Protein AF-A0A9X5I3J1-F1 (afdb_monomer_lite)

Structure (mmCIF, N/CA/C/O backbone):
data_AF-A0A9X5I3J1-F1
#
_entry.id   AF-A0A9X5I3J1-F1
#
loop_
_atom_site.group_PDB
_atom_site.id
_atom_site.type_symbol
_atom_site.label_atom_id
_atom_site.label_alt_id
_atom_site.label_comp_id
_atom_site.label_asym_id
_atom_site.label_entity_id
_atom_site.label_seq_id
_atom_site.pdbx_PDB_ins_code
_atom_site.Cartn_x
_atom_site.Cartn_y
_atom_site.Cartn_z
_atom_site.occupancy
_atom_site.B_iso_or_equiv
_atom_site.auth_seq_id
_atom_site.auth_comp_id
_atom_site.auth_asym_id
_atom_site.auth_atom_id
_atom_site.pdbx_PDB_model_num
ATOM 1 N N . MET A 1 1 ? 51.961 -7.998 -51.393 1.00 59.09 1 MET A N 1
ATOM 2 C CA . MET A 1 1 ? 52.088 -7.252 -50.114 1.00 59.09 1 MET A CA 1
ATOM 3 C C . MET A 1 1 ? 50.888 -6.358 -49.774 1.00 59.09 1 MET A C 1
ATOM 5 O O . MET A 1 1 ? 50.455 -6.403 -48.631 1.00 59.09 1 MET A O 1
ATOM 9 N N . ARG A 1 2 ? 50.297 -5.597 -50.716 1.00 63.53 2 ARG A N 1
ATOM 10 C CA . ARG A 1 2 ? 49.137 -4.710 -50.437 1.00 63.53 2 ARG A CA 1
ATOM 11 C C . ARG A 1 2 ? 47.900 -5.413 -49.841 1.00 63.53 2 ARG A C 1
ATOM 13 O O . ARG A 1 2 ? 47.323 -4.889 -48.896 1.00 63.53 2 ARG A O 1
ATOM 20 N N . GLY A 1 3 ? 47.531 -6.602 -50.331 1.00 70.81 3 GLY A N 1
ATOM 21 C CA . GLY A 1 3 ? 46.364 -7.347 -49.822 1.00 70.81 3 GLY A CA 1
ATOM 22 C C . GLY A 1 3 ? 46.521 -7.856 -48.382 1.00 70.81 3 GLY A C 1
ATOM 23 O O . GLY A 1 3 ? 45.591 -7.769 -47.591 1.00 70.81 3 GLY A O 1
ATOM 24 N N . ILE A 1 4 ? 47.727 -8.294 -48.006 1.00 75.00 4 ILE A N 1
ATOM 25 C CA . ILE A 1 4 ? 48.030 -8.787 -46.650 1.00 75.00 4 ILE A CA 1
ATOM 26 C C . ILE A 1 4 ? 47.934 -7.639 -45.635 1.00 75.00 4 ILE A C 1
ATOM 28 O O . ILE A 1 4 ? 47.336 -7.793 -44.574 1.00 75.00 4 ILE A O 1
ATOM 32 N N . LEU A 1 5 ? 48.452 -6.459 -45.996 1.00 76.19 5 LEU A N 1
ATOM 33 C CA . LEU A 1 5 ? 48.364 -5.254 -45.167 1.00 76.19 5 LEU A CA 1
ATOM 34 C C . LEU A 1 5 ? 46.916 -4.763 -44.993 1.00 76.19 5 LEU A C 1
ATOM 36 O O . LEU A 1 5 ? 46.550 -4.310 -43.913 1.00 76.19 5 LEU A O 1
ATOM 40 N N . SER A 1 6 ? 46.096 -4.855 -46.045 1.00 78.62 6 SER A N 1
ATOM 41 C CA . SER A 1 6 ? 44.674 -4.490 -45.999 1.00 78.62 6 SER A CA 1
ATOM 42 C C . SER A 1 6 ? 43.879 -5.426 -45.089 1.00 78.62 6 SER A C 1
ATOM 44 O O . SER A 1 6 ? 43.145 -4.964 -44.219 1.00 78.62 6 SER A O 1
ATOM 46 N N . ASN A 1 7 ? 44.093 -6.736 -45.223 1.00 82.19 7 ASN A N 1
ATOM 47 C CA . ASN A 1 7 ? 43.418 -7.741 -44.403 1.00 82.19 7 ASN A CA 1
ATOM 48 C C . ASN A 1 7 ? 43.819 -7.632 -42.927 1.00 82.19 7 ASN A C 1
ATOM 50 O O . ASN A 1 7 ? 42.972 -7.766 -42.047 1.00 82.19 7 ASN A O 1
ATOM 54 N N . LEU A 1 8 ? 45.091 -7.323 -42.646 1.00 83.00 8 LEU A N 1
ATOM 55 C CA . LEU A 1 8 ? 45.559 -7.091 -41.282 1.00 83.00 8 LEU A CA 1
ATOM 56 C C . LEU A 1 8 ? 44.902 -5.850 -40.664 1.00 83.00 8 LEU A C 1
ATOM 58 O O . LEU A 1 8 ? 44.426 -5.917 -39.535 1.00 83.00 8 LEU A O 1
ATOM 62 N N . LYS A 1 9 ? 44.815 -4.741 -41.412 1.00 87.88 9 LYS A N 1
ATOM 63 C CA . LYS A 1 9 ? 44.113 -3.526 -40.968 1.00 87.88 9 LYS A CA 1
ATOM 64 C C . LYS A 1 9 ? 42.640 -3.798 -40.686 1.00 87.88 9 LYS A C 1
ATOM 66 O O . LYS A 1 9 ? 42.146 -3.375 -39.649 1.00 87.88 9 LYS A O 1
ATOM 71 N N . GLN A 1 10 ? 41.962 -4.530 -41.567 1.00 88.38 10 GLN A N 1
ATOM 72 C CA . GLN A 1 10 ? 40.548 -4.866 -41.416 1.00 88.38 10 GLN A CA 1
ATOM 73 C C . GLN A 1 10 ? 40.297 -5.768 -40.202 1.00 88.38 10 GLN A C 1
ATOM 75 O O . GLN A 1 10 ? 39.404 -5.485 -39.408 1.00 88.38 10 GLN A O 1
ATOM 80 N N . ALA A 1 11 ? 41.128 -6.793 -39.999 1.00 88.06 11 ALA A N 1
ATOM 81 C CA . ALA A 1 11 ? 41.040 -7.664 -38.830 1.00 88.06 11 ALA A CA 1
ATOM 82 C C . ALA A 1 11 ? 41.292 -6.900 -37.519 1.00 88.06 11 ALA A C 1
ATOM 84 O O . ALA A 1 11 ? 40.632 -7.151 -36.511 1.00 88.06 11 ALA A O 1
ATOM 85 N N . LEU A 1 12 ? 42.228 -5.948 -37.527 1.00 91.25 12 LEU A N 1
ATOM 86 C CA . LEU A 1 12 ? 42.540 -5.119 -36.364 1.00 91.25 12 LEU A CA 1
ATOM 87 C C . LEU A 1 12 ? 41.392 -4.145 -36.060 1.00 91.25 12 LEU A C 1
ATOM 89 O O . LEU A 1 12 ? 40.966 -4.052 -34.912 1.00 91.25 12 LEU A O 1
ATOM 93 N N . LEU A 1 13 ? 40.822 -3.508 -37.088 1.00 91.94 13 LEU A N 1
ATOM 94 C CA . LEU A 1 13 ? 39.660 -2.625 -36.953 1.00 91.94 13 LEU A CA 1
ATOM 95 C C . LEU A 1 13 ? 38.433 -3.378 -36.429 1.00 91.94 13 LEU A C 1
ATOM 97 O O . LEU A 1 13 ? 37.731 -2.878 -35.558 1.00 91.94 13 LEU A O 1
ATOM 101 N N . GLN A 1 14 ? 38.205 -4.601 -36.913 1.00 91.00 14 GLN A N 1
ATOM 102 C CA . GLN A 1 14 ? 37.094 -5.444 -36.477 1.00 91.00 14 GLN A CA 1
ATOM 103 C C . GLN A 1 14 ? 37.232 -5.853 -35.006 1.00 91.00 14 GLN A C 1
ATOM 105 O O . GLN A 1 14 ? 36.255 -5.811 -34.262 1.00 91.00 14 GLN A O 1
ATOM 110 N N . LYS A 1 15 ? 38.446 -6.199 -34.558 1.00 93.25 15 LYS A N 1
ATOM 111 C CA . LYS A 1 15 ? 38.712 -6.489 -33.141 1.00 93.25 15 LYS A CA 1
ATOM 112 C C . LYS A 1 15 ? 38.526 -5.255 -32.259 1.00 93.25 15 LYS A C 1
ATOM 114 O O . LYS A 1 15 ? 37.975 -5.372 -31.170 1.00 93.25 15 LYS A O 1
ATOM 119 N N . LEU A 1 16 ? 38.945 -4.086 -32.739 1.00 94.75 16 LEU A N 1
ATOM 120 C CA . LEU A 1 16 ? 38.813 -2.820 -32.017 1.00 94.75 16 LEU A CA 1
ATOM 121 C C . LEU A 1 16 ? 37.341 -2.393 -31.906 1.00 94.75 16 LEU A C 1
ATOM 123 O O . LEU A 1 16 ? 36.897 -2.005 -30.829 1.00 94.75 16 LEU A O 1
ATOM 127 N N . LEU A 1 17 ? 36.564 -2.569 -32.979 1.00 95.06 17 LEU A N 1
ATOM 128 C CA . LEU A 1 17 ? 35.115 -2.363 -32.989 1.00 95.06 17 LEU A CA 1
ATOM 129 C C . LEU A 1 17 ? 34.403 -3.297 -32.001 1.00 95.06 17 LEU A C 1
ATOM 131 O O . LEU A 1 17 ? 33.535 -2.857 -31.254 1.00 95.06 17 LEU A O 1
ATOM 135 N N . LEU A 1 18 ? 34.778 -4.578 -31.975 1.00 95.25 18 LEU A N 1
ATOM 136 C CA . LEU A 1 18 ? 34.178 -5.560 -31.072 1.00 95.25 18 LEU A CA 1
ATOM 137 C C . LEU A 1 18 ? 34.481 -5.220 -29.608 1.00 95.25 18 LEU A C 1
ATOM 139 O O . LEU A 1 18 ? 33.580 -5.245 -28.774 1.00 95.25 18 LEU A O 1
ATOM 143 N N . LEU A 1 19 ? 35.722 -4.835 -29.305 1.00 95.19 19 LEU A N 1
ATOM 144 C CA . LEU A 1 19 ? 36.125 -4.422 -27.961 1.00 95.19 19 LEU A CA 1
ATOM 145 C C . LEU A 1 19 ? 35.384 -3.151 -27.517 1.00 95.19 19 LEU A C 1
ATOM 147 O O . LEU A 1 19 ? 34.909 -3.084 -26.384 1.00 95.19 19 LEU A O 1
ATOM 151 N N . PHE A 1 20 ? 35.209 -2.188 -28.426 1.00 95.38 20 PHE A N 1
ATOM 152 C CA . PHE A 1 20 ? 34.398 -0.997 -28.180 1.00 95.38 20 PHE A CA 1
ATOM 153 C C . PHE A 1 20 ? 32.934 -1.350 -27.891 1.00 95.38 20 PHE A C 1
ATOM 155 O O . PHE A 1 20 ? 32.372 -0.864 -26.914 1.00 95.38 20 PHE A O 1
ATOM 162 N N . LEU A 1 21 ? 32.327 -2.237 -28.683 1.00 95.44 21 LEU A N 1
ATOM 163 C CA . LEU A 1 21 ? 30.929 -2.631 -28.508 1.00 95.44 21 LEU A CA 1
ATOM 164 C C . LEU A 1 21 ? 30.697 -3.357 -27.174 1.00 95.44 21 LEU A C 1
ATOM 166 O O . LEU A 1 21 ? 29.725 -3.074 -26.478 1.00 95.44 21 LEU A O 1
ATOM 170 N N . VAL A 1 22 ? 31.612 -4.252 -26.789 1.00 95.38 22 VAL A N 1
ATOM 171 C CA . VAL A 1 22 ? 31.560 -4.955 -25.497 1.00 95.38 22 VAL A CA 1
ATOM 172 C C . VAL A 1 22 ? 31.735 -3.976 -24.335 1.00 95.38 22 VAL A C 1
ATOM 174 O O . VAL A 1 22 ? 31.006 -4.060 -23.348 1.00 95.38 22 VAL A O 1
ATOM 177 N N . SER A 1 23 ? 32.652 -3.013 -24.459 1.00 92.94 23 SER A N 1
ATOM 178 C CA . SER A 1 23 ? 32.840 -1.964 -23.452 1.00 92.94 23 SER A CA 1
ATOM 179 C C . SER A 1 23 ? 31.597 -1.085 -23.305 1.00 92.94 23 SER A C 1
ATOM 181 O O . SER A 1 23 ? 31.186 -0.800 -22.181 1.00 92.94 23 SER A O 1
ATOM 183 N N . LEU A 1 24 ? 30.960 -0.720 -24.421 1.00 93.19 24 LEU A N 1
ATOM 184 C CA . LEU A 1 24 ? 29.721 0.050 -24.435 1.00 93.19 24 LEU A CA 1
ATOM 185 C C . LEU A 1 24 ? 28.593 -0.711 -23.723 1.00 93.19 24 LEU A C 1
ATOM 187 O O . LEU A 1 24 ? 27.901 -0.147 -22.878 1.00 93.19 24 LEU A O 1
ATOM 191 N N . LEU A 1 25 ? 28.447 -2.008 -24.013 1.00 91.12 25 LEU A N 1
ATOM 192 C CA . LEU A 1 25 ? 27.444 -2.866 -23.383 1.00 91.12 25 LEU A CA 1
ATOM 193 C C . LEU A 1 25 ? 27.670 -2.987 -21.869 1.00 91.12 25 LEU A C 1
ATOM 195 O O . LEU A 1 25 ? 26.717 -2.913 -21.097 1.00 91.12 25 LEU A O 1
ATOM 199 N N . GLY A 1 26 ? 28.929 -3.114 -21.439 1.00 87.94 26 GLY A N 1
ATOM 200 C CA . GLY A 1 26 ? 29.296 -3.116 -20.022 1.00 87.94 26 GLY A CA 1
ATOM 201 C C . GLY A 1 26 ? 28.974 -1.792 -19.326 1.00 87.94 26 GLY A C 1
ATOM 202 O O . GLY A 1 26 ? 28.418 -1.795 -18.230 1.00 87.94 26 GLY A O 1
ATOM 203 N N . PHE A 1 27 ? 29.250 -0.660 -19.981 1.00 85.38 27 PHE A N 1
ATOM 204 C CA . PHE A 1 27 ? 28.952 0.670 -19.447 1.00 85.38 27 PHE A CA 1
ATOM 205 C C . PHE A 1 27 ? 27.440 0.904 -19.287 1.00 85.38 27 PHE A C 1
ATOM 207 O O . PHE A 1 27 ? 26.988 1.331 -18.224 1.00 85.38 27 PHE A O 1
ATOM 214 N N . PHE A 1 28 ? 26.638 0.550 -20.297 1.00 84.19 28 PHE A N 1
ATOM 215 C CA . PHE A 1 28 ? 25.175 0.625 -20.204 1.00 84.19 28 PHE A CA 1
ATOM 216 C C . PHE A 1 28 ? 24.594 -0.376 -19.195 1.00 84.19 28 PHE A C 1
ATOM 218 O O . PHE A 1 28 ? 23.664 -0.035 -18.469 1.00 84.19 28 PHE A O 1
ATOM 225 N N . GLY A 1 29 ? 25.163 -1.579 -19.082 1.00 79.75 29 GLY A N 1
ATOM 226 C CA . GLY A 1 29 ? 24.778 -2.546 -18.051 1.00 79.75 29 GLY A CA 1
ATOM 227 C C . GLY A 1 29 ? 25.019 -2.020 -16.633 1.00 79.75 29 GLY A C 1
ATOM 228 O O . GLY A 1 29 ? 24.188 -2.208 -15.745 1.00 79.75 29 GLY A O 1
ATOM 229 N N . MET A 1 30 ? 26.112 -1.283 -16.426 1.00 79.62 30 MET A N 1
ATOM 230 C CA . MET A 1 30 ? 26.415 -0.647 -15.143 1.00 79.62 30 MET A CA 1
ATOM 231 C C . MET A 1 30 ? 25.438 0.492 -14.813 1.00 79.62 30 MET A C 1
ATOM 233 O O . MET A 1 30 ? 25.099 0.683 -13.645 1.00 79.62 30 MET A O 1
ATOM 237 N N . ALA A 1 31 ? 24.927 1.207 -15.821 1.00 73.38 31 ALA A N 1
ATOM 238 C CA . ALA A 1 31 ? 23.889 2.222 -15.632 1.00 73.38 31 ALA A CA 1
ATOM 239 C C . ALA A 1 31 ? 22.559 1.621 -15.138 1.00 73.38 31 ALA A C 1
ATOM 241 O O . ALA A 1 31 ? 21.866 2.257 -14.351 1.00 73.38 31 ALA A O 1
ATOM 242 N N . ILE A 1 32 ? 22.234 0.384 -15.534 1.00 71.12 32 ILE A N 1
ATOM 243 C CA . ILE A 1 32 ? 21.053 -0.342 -15.034 1.00 71.12 32 ILE A CA 1
ATOM 244 C C . ILE A 1 32 ? 21.259 -0.773 -13.574 1.00 71.12 32 ILE A C 1
ATOM 246 O O . ILE A 1 32 ? 20.352 -0.634 -12.762 1.00 71.12 32 ILE A O 1
ATOM 250 N N . ALA A 1 33 ? 22.456 -1.248 -13.213 1.00 69.00 33 ALA A N 1
ATOM 251 C CA . ALA A 1 33 ? 22.755 -1.685 -11.845 1.00 69.00 33 ALA A CA 1
ATOM 252 C C . ALA A 1 33 ? 22.771 -0.535 -10.819 1.00 69.00 33 ALA A C 1
ATOM 254 O O . ALA A 1 33 ? 22.491 -0.756 -9.644 1.00 69.00 33 ALA A O 1
ATOM 255 N N . ASN A 1 34 ? 23.083 0.687 -11.263 1.00 67.56 34 ASN A N 1
ATOM 256 C CA . ASN A 1 34 ? 23.039 1.899 -10.438 1.00 67.56 34 ASN A CA 1
ATOM 257 C C . ASN A 1 34 ? 21.725 2.680 -10.595 1.00 67.56 34 ASN A C 1
ATOM 259 O O . ASN A 1 34 ? 21.599 3.784 -10.065 1.00 67.56 34 ASN A O 1
ATOM 263 N N . TYR A 1 35 ? 20.751 2.137 -11.329 1.00 67.56 35 TYR A N 1
ATOM 264 C CA . TYR A 1 35 ? 19.434 2.741 -11.423 1.00 67.56 35 TYR A CA 1
ATOM 265 C C . TYR A 1 35 ? 18.702 2.492 -10.105 1.00 67.56 35 TYR A C 1
ATOM 267 O O . TYR A 1 35 ? 18.202 1.397 -9.844 1.00 67.56 35 TYR A O 1
ATOM 275 N N . SER A 1 36 ? 18.659 3.508 -9.246 1.00 62.09 36 SER A N 1
ATOM 276 C CA . SER A 1 36 ? 17.764 3.502 -8.096 1.00 62.09 36 SER A CA 1
ATOM 277 C C . SER A 1 36 ? 16.341 3.309 -8.621 1.00 62.09 36 SER A C 1
ATOM 279 O O . SER A 1 36 ? 15.928 4.085 -9.488 1.00 62.09 36 SER A O 1
ATOM 281 N N . PRO A 1 37 ? 15.573 2.315 -8.143 1.00 63.56 37 PRO A N 1
ATOM 282 C CA . PRO A 1 37 ? 14.161 2.260 -8.468 1.00 63.56 37 PRO A CA 1
ATOM 283 C C . PRO A 1 37 ? 13.546 3.581 -8.010 1.00 63.56 37 PRO A C 1
ATOM 285 O O . PRO A 1 37 ? 13.502 3.885 -6.818 1.00 63.56 37 PRO A O 1
ATOM 288 N N . VAL A 1 38 ? 13.106 4.397 -8.966 1.00 61.06 38 VAL A N 1
ATOM 289 C CA . VAL A 1 38 ? 12.166 5.472 -8.677 1.00 61.06 38 VAL A CA 1
ATOM 290 C C . VAL A 1 38 ? 10.885 4.739 -8.315 1.00 61.06 38 VAL A C 1
ATOM 292 O O . VAL A 1 38 ? 10.138 4.314 -9.194 1.00 61.06 38 VAL A O 1
ATOM 295 N N . TYR A 1 39 ? 10.702 4.469 -7.021 1.00 56.53 39 TYR A N 1
ATOM 296 C CA . TYR A 1 39 ? 9.456 3.936 -6.497 1.00 56.53 39 TYR A CA 1
ATOM 297 C C . TYR A 1 39 ? 8.375 4.953 -6.856 1.00 56.53 3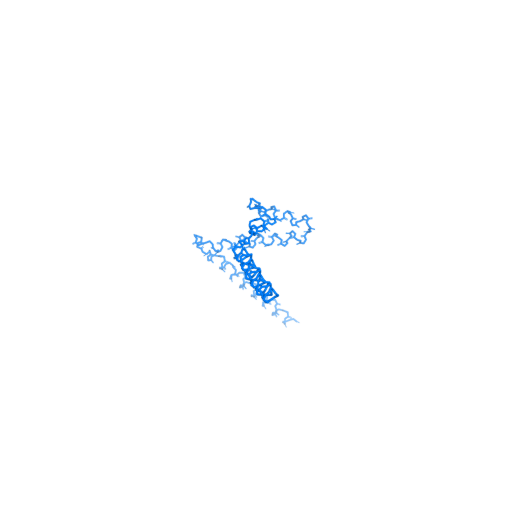9 TYR A C 1
ATOM 299 O O . TYR A 1 39 ? 8.252 5.997 -6.220 1.00 56.53 39 TYR A O 1
ATOM 307 N N . ALA A 1 40 ? 7.642 4.680 -7.933 1.00 60.12 40 ALA A N 1
ATOM 308 C CA . ALA A 1 40 ? 6.384 5.345 -8.186 1.00 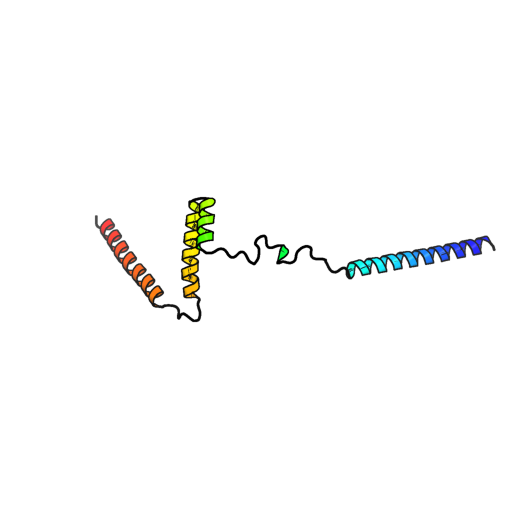60.12 40 ALA A CA 1
ATOM 309 C C . ALA A 1 40 ? 5.486 4.996 -6.996 1.00 60.12 40 ALA A C 1
ATOM 311 O O . ALA A 1 40 ? 5.153 3.829 -6.796 1.00 60.12 40 ALA A O 1
ATOM 312 N N . ALA A 1 41 ? 5.165 6.018 -6.210 1.00 56.88 41 ALA A N 1
ATOM 313 C CA . ALA A 1 41 ? 4.459 5.963 -4.943 1.00 56.88 41 ALA A CA 1
ATOM 314 C C . ALA A 1 41 ? 5.275 5.432 -3.752 1.00 56.88 41 ALA A C 1
ATOM 316 O O . ALA A 1 41 ? 5.587 4.249 -3.610 1.00 56.88 41 ALA A O 1
ATOM 317 N N . THR A 1 42 ? 5.550 6.340 -2.817 1.00 59.38 42 THR A N 1
ATOM 318 C CA . THR A 1 42 ? 5.894 5.979 -1.442 1.00 59.38 42 THR A CA 1
ATOM 319 C C . THR A 1 42 ? 4.720 5.218 -0.795 1.00 59.38 42 THR A C 1
ATOM 321 O O . THR A 1 42 ? 3.567 5.329 -1.218 1.00 59.38 42 THR A O 1
ATOM 324 N N . LEU A 1 43 ? 4.968 4.440 0.268 1.00 57.19 43 LEU A N 1
ATOM 325 C CA . LEU A 1 43 ? 3.897 3.808 1.067 1.00 57.19 43 LEU A CA 1
ATOM 326 C C . LEU A 1 43 ? 2.850 4.815 1.574 1.00 57.19 43 LEU A C 1
ATOM 328 O O . LEU A 1 43 ? 1.765 4.420 1.988 1.00 57.19 43 LEU A O 1
ATOM 332 N N . GLU A 1 44 ? 3.177 6.106 1.587 1.00 56.91 44 GLU A N 1
ATOM 333 C CA . GLU A 1 44 ? 2.245 7.173 1.935 1.00 56.91 44 GLU A CA 1
ATOM 334 C C . GLU A 1 44 ? 1.333 7.556 0.766 1.00 56.91 44 GLU A C 1
ATOM 336 O O . GLU A 1 44 ? 0.145 7.767 0.979 1.00 56.91 44 GLU A O 1
ATOM 341 N N . GLU A 1 45 ? 1.845 7.542 -0.464 1.00 57.88 45 GLU A N 1
ATOM 342 C CA . GLU A 1 45 ? 1.086 7.827 -1.691 1.00 57.88 45 GLU A CA 1
ATOM 343 C C . GLU A 1 45 ? 0.191 6.658 -2.139 1.00 57.88 45 GLU A C 1
ATOM 345 O O . GLU A 1 45 ? -0.796 6.861 -2.839 1.00 57.88 45 GLU A O 1
ATOM 350 N N . THR A 1 46 ? 0.492 5.427 -1.712 1.00 58.78 46 THR A N 1
ATOM 351 C CA . THR A 1 46 ? -0.367 4.245 -1.952 1.00 58.78 46 THR A CA 1
ATOM 352 C C . THR A 1 46 ? -1.510 4.105 -0.944 1.00 58.78 46 THR A C 1
ATOM 354 O O . THR A 1 46 ? -2.377 3.239 -1.101 1.00 58.78 46 THR A O 1
ATOM 357 N N . LYS A 1 47 ? -1.557 4.949 0.094 1.00 60.59 47 LYS A N 1
ATOM 358 C CA . LYS A 1 47 ? -2.694 4.975 1.013 1.00 60.59 47 LYS A CA 1
ATOM 359 C C . LYS A 1 47 ? -3.858 5.670 0.316 1.00 60.59 47 LYS A C 1
ATOM 361 O O . LYS A 1 47 ? -3.902 6.886 0.203 1.00 60.59 47 LYS A O 1
ATOM 366 N N . LEU A 1 48 ? -4.853 4.873 -0.069 1.00 65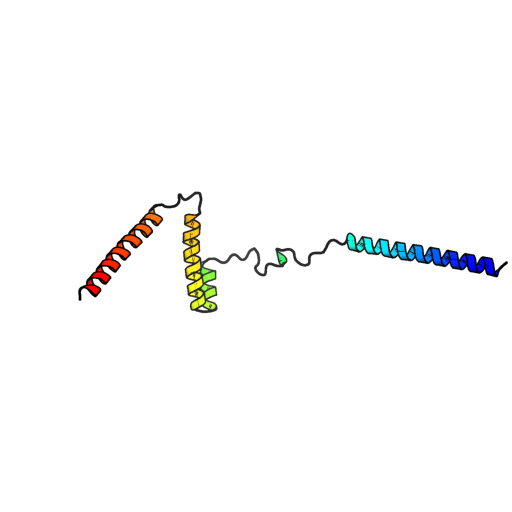.81 48 LEU A N 1
ATOM 367 C CA . LEU A 1 48 ? -6.166 5.332 -0.552 1.00 65.81 48 LEU A CA 1
ATOM 368 C C . LEU A 1 48 ? -6.861 6.310 0.412 1.00 65.81 48 LEU A C 1
ATOM 370 O O . LEU A 1 48 ? -7.798 7.004 0.027 1.00 65.81 48 LEU A O 1
ATOM 374 N N . ILE A 1 49 ? -6.431 6.331 1.673 1.00 67.06 49 ILE A N 1
ATOM 375 C CA . ILE A 1 49 ? -6.987 7.163 2.727 1.00 67.06 49 ILE A CA 1
ATOM 376 C C . ILE A 1 49 ? -5.931 8.206 3.114 1.00 67.06 49 ILE A C 1
ATOM 378 O O . ILE A 1 49 ? -4.863 7.810 3.595 1.00 67.06 49 ILE A O 1
ATOM 382 N N . PRO A 1 50 ? -6.217 9.513 2.947 1.00 76.00 50 PRO A N 1
ATOM 383 C CA . PRO A 1 50 ? -5.322 10.576 3.383 1.00 76.00 50 PRO A CA 1
ATOM 384 C C . PRO A 1 50 ? -4.932 10.399 4.858 1.00 76.00 50 PRO A C 1
ATOM 386 O O . PRO A 1 50 ? -5.799 10.081 5.674 1.00 76.00 50 PRO A O 1
ATOM 389 N N . PRO A 1 51 ? -3.666 10.630 5.247 1.00 69.19 51 PRO A N 1
ATOM 390 C CA . PRO A 1 51 ? -3.220 10.465 6.636 1.00 69.19 51 PRO A CA 1
ATOM 391 C C . PRO A 1 51 ? -3.941 11.398 7.628 1.00 69.19 51 PRO A C 1
ATOM 393 O O . PRO A 1 51 ? -4.027 11.097 8.822 1.00 69.19 51 PRO A O 1
ATOM 396 N N . GLU A 1 52 ? -4.486 12.507 7.130 1.00 76.75 52 GLU A N 1
ATOM 397 C CA . GLU A 1 52 ? -5.317 13.454 7.879 1.00 76.75 52 GLU A CA 1
ATOM 398 C C . GLU A 1 52 ? -6.736 12.925 8.133 1.00 76.75 52 GLU A C 1
ATOM 400 O O . GLU A 1 52 ? -7.402 13.349 9.077 1.00 76.75 52 GLU A O 1
ATOM 405 N N . TYR A 1 53 ? -7.200 11.963 7.331 1.00 79.25 53 TYR A N 1
ATOM 406 C CA . TYR A 1 53 ? -8.543 11.418 7.437 1.00 79.25 53 TYR A CA 1
ATOM 407 C C . TYR A 1 53 ? -8.627 10.379 8.561 1.00 79.25 53 TYR A C 1
ATOM 409 O O . TYR A 1 53 ? -8.328 9.194 8.392 1.00 79.25 53 TYR A O 1
ATOM 417 N N . LYS A 1 54 ? -9.053 10.841 9.738 1.00 82.00 54 LYS A N 1
ATOM 418 C CA . LYS A 1 54 ? -9.272 10.019 10.933 1.00 82.00 54 LYS A CA 1
ATOM 419 C C . LYS A 1 54 ? -10.729 10.154 11.385 1.00 82.00 54 LYS A C 1
ATOM 421 O O . LYS A 1 54 ? -10.996 10.980 12.254 1.00 82.00 54 LYS A O 1
ATOM 426 N N . PRO A 1 55 ? -11.662 9.370 10.812 1.00 83.62 55 PRO A N 1
ATOM 427 C CA . PRO A 1 55 ? -13.068 9.492 11.163 1.00 83.62 55 PRO A CA 1
ATOM 428 C C . PRO A 1 55 ? -13.317 9.091 12.613 1.00 83.62 55 PRO A C 1
ATOM 430 O O . PRO A 1 55 ? -12.695 8.139 13.119 1.00 83.62 55 PRO A O 1
ATOM 433 N N . THR A 1 56 ? -14.240 9.798 13.255 1.00 87.94 56 THR A N 1
ATOM 434 C CA . THR A 1 56 ? -14.703 9.481 14.608 1.00 87.94 56 THR A CA 1
ATOM 435 C C . THR A 1 56 ? -15.417 8.121 14.627 1.00 87.94 56 THR A C 1
ATOM 437 O O . THR A 1 56 ? -15.830 7.608 13.580 1.00 87.94 56 THR A O 1
ATOM 440 N N . PRO A 1 57 ? -15.525 7.455 15.792 1.00 87.44 57 PRO A N 1
ATOM 441 C CA . PRO A 1 57 ? -16.307 6.225 15.911 1.00 87.44 57 PRO A CA 1
ATOM 442 C C . PRO A 1 57 ? -17.750 6.385 15.415 1.00 87.44 57 PRO A C 1
ATOM 444 O O . PRO A 1 57 ? -18.262 5.486 14.753 1.00 87.44 57 PRO A O 1
ATOM 447 N N . GLU A 1 58 ? -18.368 7.534 15.677 1.00 88.25 58 GLU A N 1
ATOM 448 C CA . GLU A 1 58 ? -19.727 7.873 15.257 1.00 88.25 58 GLU A CA 1
ATOM 449 C C . GLU A 1 58 ? -19.815 8.004 13.731 1.00 88.25 58 GLU A C 1
ATOM 451 O O . GLU A 1 58 ? -20.644 7.347 13.109 1.00 88.25 58 GLU A O 1
ATOM 456 N N . GLU A 1 59 ? -18.884 8.730 13.104 1.00 89.75 59 GLU A N 1
ATOM 457 C CA . GLU A 1 59 ? -18.817 8.873 11.642 1.00 89.75 59 GLU A CA 1
ATOM 458 C C . GLU A 1 59 ? -18.610 7.526 10.928 1.00 89.75 59 GLU A C 1
ATOM 460 O O . GLU A 1 59 ? -19.094 7.317 9.814 1.00 89.75 59 GLU A O 1
ATOM 465 N N . LYS A 1 60 ? -17.891 6.583 11.555 1.00 89.62 60 LYS A N 1
ATOM 466 C CA . LYS A 1 60 ? -17.733 5.218 11.022 1.00 89.62 60 LYS A CA 1
ATOM 467 C C . LYS A 1 60 ? -19.041 4.435 11.068 1.00 89.62 60 LYS A C 1
ATOM 469 O O . LYS A 1 60 ? -19.327 3.700 10.125 1.00 89.62 60 LYS A O 1
ATOM 474 N N . ILE A 1 61 ? -19.805 4.583 12.149 1.00 91.50 61 ILE A N 1
ATOM 475 C CA . ILE A 1 61 ? -21.099 3.922 12.335 1.00 91.50 61 ILE A CA 1
ATOM 476 C C . ILE A 1 61 ? -22.125 4.487 11.352 1.00 91.50 61 ILE A C 1
ATOM 478 O O . ILE A 1 61 ? -22.749 3.718 10.625 1.00 91.50 61 ILE A O 1
ATOM 482 N N . GLU A 1 62 ? -22.261 5.812 11.280 1.00 93.62 62 GLU A N 1
ATOM 483 C CA . GLU A 1 62 ? -23.201 6.482 10.374 1.00 93.62 62 GLU A CA 1
ATOM 484 C C . GLU A 1 62 ? -22.936 6.086 8.920 1.00 93.62 62 GLU A C 1
ATOM 486 O O . GLU A 1 62 ? -23.836 5.613 8.227 1.00 93.62 62 GLU A O 1
ATOM 491 N N . ARG A 1 63 ? -21.668 6.126 8.495 1.00 91.88 63 ARG A N 1
ATOM 492 C CA . ARG A 1 63 ? -21.263 5.651 7.168 1.00 91.88 63 ARG A CA 1
ATOM 493 C C . ARG A 1 63 ? -21.606 4.182 6.933 1.00 91.88 63 ARG A C 1
ATOM 495 O O . ARG A 1 63 ? -21.962 3.802 5.825 1.00 91.88 63 ARG A O 1
ATOM 502 N N . ALA A 1 64 ? -21.470 3.325 7.940 1.00 92.12 64 ALA A N 1
ATOM 503 C CA . ALA A 1 64 ? -21.814 1.915 7.803 1.00 92.12 64 ALA A CA 1
ATOM 504 C C . ALA A 1 64 ? -23.324 1.710 7.570 1.00 92.12 64 ALA A C 1
ATOM 506 O O . ALA A 1 64 ? -23.694 0.830 6.788 1.00 92.12 64 ALA A O 1
ATOM 507 N N . TYR A 1 65 ? -24.179 2.544 8.173 1.00 95.44 65 TYR A N 1
ATOM 508 C CA . TYR A 1 65 ? -25.625 2.542 7.922 1.00 95.44 65 TYR A CA 1
ATOM 509 C C . TYR A 1 65 ? -26.006 3.037 6.528 1.00 95.44 65 TYR A C 1
ATOM 511 O O . TYR A 1 65 ? -26.982 2.536 5.973 1.00 95.44 65 TYR A O 1
ATOM 519 N N . GLU A 1 66 ? -25.227 3.947 5.935 1.00 95.25 66 GLU A N 1
ATOM 520 C CA . GLU A 1 66 ? -25.428 4.371 4.541 1.00 95.25 66 GLU A CA 1
ATOM 521 C C . GLU A 1 66 ? -25.293 3.198 3.555 1.00 95.25 66 GLU A C 1
ATOM 523 O O . GLU A 1 66 ? -25.963 3.180 2.524 1.00 95.25 66 GLU A O 1
ATOM 528 N N . TYR A 1 67 ? -24.464 2.194 3.872 1.00 91.81 67 TYR A N 1
ATOM 529 C CA . TYR A 1 67 ? -24.339 0.981 3.057 1.00 91.81 67 TYR A CA 1
ATOM 530 C C . TYR A 1 67 ? -25.469 -0.017 3.313 1.00 91.81 67 TYR A C 1
ATOM 532 O O . TYR A 1 67 ? -26.087 -0.508 2.368 1.00 91.81 67 TYR A O 1
ATOM 540 N N . SER A 1 68 ? -25.701 -0.384 4.578 1.00 94.56 68 SER A N 1
ATOM 541 C CA . SER A 1 68 ? -26.839 -1.219 4.975 1.00 94.56 68 SER A CA 1
ATOM 542 C C . SER A 1 68 ? -27.056 -1.218 6.489 1.00 94.56 68 SER A C 1
ATOM 544 O O . SER A 1 68 ? -26.116 -1.073 7.271 1.00 94.56 68 SER A O 1
ATOM 546 N N . GLU A 1 69 ? -28.282 -1.517 6.923 1.00 91.88 69 GLU A N 1
ATOM 547 C CA . GLU A 1 69 ? -28.617 -1.671 8.346 1.00 91.88 69 GLU A CA 1
ATOM 548 C C . GLU A 1 69 ? -27.805 -2.788 9.032 1.00 91.88 69 GLU A C 1
ATOM 550 O O . GLU A 1 69 ? -27.402 -2.670 10.190 1.00 91.88 69 GLU A O 1
ATOM 555 N N . ALA A 1 70 ? -27.526 -3.887 8.320 1.00 91.94 70 ALA A N 1
ATOM 556 C CA . ALA A 1 70 ? -26.713 -4.979 8.851 1.00 91.94 70 ALA A CA 1
ATOM 557 C C . ALA A 1 70 ? -25.258 -4.541 9.074 1.00 91.94 70 ALA A C 1
ATOM 559 O O . ALA A 1 70 ? -24.663 -4.878 10.098 1.00 91.94 70 ALA A O 1
ATOM 560 N N . THR A 1 71 ? -24.706 -3.769 8.137 1.00 91.81 71 THR A N 1
ATOM 561 C CA . THR A 1 71 ? -23.345 -3.229 8.212 1.00 91.81 71 THR A CA 1
ATOM 562 C C . THR A 1 71 ? -23.221 -2.207 9.341 1.00 91.81 71 THR A C 1
ATOM 564 O O . THR A 1 71 ? -22.266 -2.287 10.112 1.00 91.81 71 THR A O 1
ATOM 567 N N . GLY A 1 72 ? -24.213 -1.324 9.503 1.00 92.75 72 GLY A N 1
ATOM 568 C CA . GLY A 1 72 ? -24.293 -0.372 10.615 1.00 92.75 72 GLY A CA 1
ATOM 569 C C . GLY A 1 72 ? -24.231 -1.055 11.981 1.00 92.75 72 GLY A C 1
ATOM 570 O O . GLY A 1 72 ? -23.324 -0.787 12.769 1.00 92.75 72 GLY A O 1
ATOM 571 N N . ARG A 1 73 ? -25.100 -2.048 12.219 1.00 90.00 73 ARG A N 1
ATOM 572 C CA . ARG A 1 73 ? -25.108 -2.819 13.479 1.00 90.00 73 ARG A CA 1
ATOM 573 C C . ARG A 1 73 ? -23.799 -3.564 13.754 1.00 90.00 73 ARG A C 1
ATOM 575 O O . ARG A 1 73 ? -23.393 -3.710 14.908 1.00 90.00 73 ARG A O 1
ATOM 582 N N . MET A 1 74 ? -23.132 -4.073 12.716 1.00 90.00 74 MET A N 1
ATOM 583 C CA . MET A 1 74 ? -21.832 -4.733 12.881 1.00 90.00 74 MET A CA 1
ATOM 584 C C . MET A 1 74 ? -20.736 -3.743 13.280 1.00 90.00 74 MET A C 1
ATOM 586 O O . MET A 1 74 ? -19.921 -4.059 14.152 1.00 90.00 74 MET A O 1
ATOM 590 N N . GLU A 1 75 ? -20.714 -2.557 12.672 1.00 90.81 75 GLU A N 1
ATOM 591 C CA . GLU A 1 75 ? -19.731 -1.524 12.999 1.00 90.81 75 GLU A CA 1
ATOM 592 C C . GLU A 1 75 ? -19.974 -0.948 14.402 1.00 90.81 75 GLU A C 1
ATOM 594 O O . GLU A 1 75 ? -19.022 -0.813 15.166 1.00 90.81 75 GLU A O 1
ATOM 599 N N . GLU A 1 76 ? -21.228 -0.747 14.817 1.00 88.94 76 GLU A N 1
ATOM 600 C CA . GLU A 1 76 ? -21.576 -0.398 16.205 1.00 88.94 76 GLU A CA 1
ATOM 601 C C . GLU A 1 76 ? -21.027 -1.412 17.211 1.00 88.94 76 GLU A C 1
ATOM 603 O O . GLU A 1 76 ? -20.334 -1.052 18.167 1.00 88.94 76 GLU A O 1
ATOM 608 N N . ALA A 1 77 ? -21.284 -2.705 16.982 1.00 87.62 77 ALA A N 1
ATOM 609 C CA . ALA A 1 77 ? -20.800 -3.766 17.859 1.00 87.62 77 ALA A CA 1
ATOM 610 C C . ALA A 1 77 ? -19.265 -3.793 17.923 1.00 87.62 77 ALA A C 1
ATOM 612 O O . ALA A 1 77 ? -18.680 -4.089 18.970 1.00 87.62 77 ALA A O 1
ATOM 613 N N . LYS A 1 78 ? -18.598 -3.470 16.813 1.00 86.75 78 LYS A N 1
ATOM 614 C CA . LYS A 1 78 ? -17.141 -3.379 16.734 1.00 86.75 78 LYS A CA 1
ATOM 615 C C . LYS A 1 78 ? -16.613 -2.183 17.525 1.00 86.75 78 LYS A C 1
ATOM 617 O O . LYS A 1 78 ? -15.709 -2.379 18.337 1.00 86.75 78 LYS A O 1
ATOM 622 N N . GLN A 1 79 ? -17.197 -0.995 17.365 1.00 85.25 79 GLN A N 1
ATOM 623 C CA . GLN A 1 79 ? -16.793 0.207 18.107 1.00 85.25 79 GLN A CA 1
ATOM 624 C C . GLN A 1 79 ? -17.083 0.092 19.619 1.00 85.25 79 GLN A C 1
ATOM 626 O O . GLN A 1 79 ? -16.286 0.520 20.460 1.00 85.25 79 GLN A O 1
ATOM 631 N N . ALA A 1 80 ? -18.168 -0.583 20.006 1.00 80.25 80 ALA A N 1
ATOM 632 C CA . ALA A 1 80 ? -18.463 -0.884 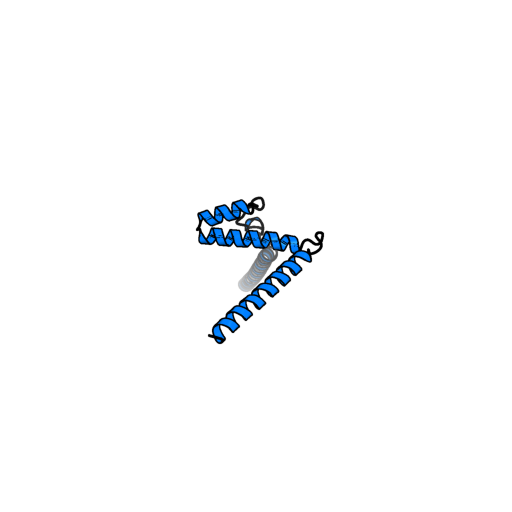21.407 1.00 80.25 80 ALA A CA 1
ATOM 633 C C . ALA A 1 80 ? -17.430 -1.845 22.036 1.00 80.25 80 ALA A C 1
ATOM 635 O O . ALA A 1 80 ? -17.027 -1.683 23.192 1.00 80.25 80 ALA A O 1
ATOM 636 N N . ARG A 1 81 ? -16.955 -2.845 21.278 1.00 71.31 81 ARG A N 1
ATOM 637 C CA . ARG A 1 81 ? -15.918 -3.790 21.735 1.00 71.31 81 ARG A CA 1
ATOM 638 C C . ARG A 1 81 ? -14.542 -3.138 21.842 1.00 71.31 81 ARG A C 1
ATOM 640 O O . ARG A 1 81 ? -13.834 -3.397 22.814 1.00 71.31 81 ARG A O 1
ATOM 647 N N . THR A 1 82 ? -14.160 -2.290 20.889 1.00 63.44 82 THR A N 1
ATOM 648 C CA . THR A 1 82 ? -12.864 -1.589 20.911 1.00 63.44 82 THR A CA 1
ATOM 649 C C . THR A 1 82 ? -12.775 -0.609 22.076 1.00 63.44 82 THR A C 1
ATOM 651 O O . THR A 1 82 ? -11.739 -0.557 22.735 1.00 63.44 82 THR A O 1
ATOM 654 N N . THR A 1 83 ? -13.868 0.080 22.413 1.00 59.88 83 THR A N 1
ATOM 655 C CA . THR A 1 83 ? -13.935 0.991 23.571 1.00 59.88 83 THR A CA 1
ATOM 656 C C . THR A 1 83 ? -13.687 0.255 24.893 1.00 59.88 83 THR A C 1
ATOM 658 O O . THR A 1 83 ? -12.954 0.736 25.759 1.00 59.88 83 THR A O 1
ATOM 661 N N . ASN A 1 84 ? -14.240 -0.952 25.035 1.00 55.94 84 ASN A N 1
ATOM 662 C CA . ASN A 1 84 ? -14.023 -1.793 26.213 1.00 55.94 84 ASN A CA 1
ATOM 663 C C . ASN A 1 84 ? -12.626 -2.434 26.237 1.00 55.94 84 ASN A C 1
ATOM 665 O O . ASN A 1 84 ? -11.998 -2.508 27.292 1.00 55.94 84 ASN A O 1
ATOM 669 N N . SER A 1 85 ? -12.110 -2.861 25.082 1.00 52.72 85 SER A N 1
ATOM 670 C CA . SER A 1 85 ? -10.776 -3.462 24.984 1.00 52.72 85 SER A CA 1
ATOM 671 C C . SER A 1 85 ? -9.673 -2.443 25.261 1.00 52.72 85 SER A C 1
ATOM 673 O O . SER A 1 85 ? -8.723 -2.762 25.966 1.00 52.72 85 SER A O 1
ATOM 675 N N . ASN A 1 86 ? -9.799 -1.207 24.772 1.00 53.25 86 ASN A N 1
ATOM 676 C CA . ASN A 1 86 ? -8.766 -0.188 24.965 1.00 53.25 86 ASN A CA 1
ATOM 677 C C . ASN A 1 86 ? -8.653 0.238 26.442 1.00 53.25 86 ASN A C 1
ATOM 679 O O . ASN A 1 86 ? -7.560 0.490 26.932 1.00 53.25 86 ASN A O 1
ATOM 683 N N . ARG A 1 87 ? -9.766 0.212 27.192 1.00 54.19 87 ARG A N 1
ATOM 684 C CA . ARG A 1 87 ? -9.762 0.399 28.655 1.00 54.19 87 ARG A CA 1
ATOM 685 C C . ARG A 1 87 ? -9.129 -0.757 29.432 1.00 54.19 87 ARG A C 1
ATOM 687 O O . ARG A 1 87 ? -8.596 -0.522 30.508 1.00 54.19 87 ARG A O 1
ATOM 694 N N . ASN A 1 88 ? -9.197 -1.987 28.923 1.00 50.31 88 ASN A N 1
ATOM 695 C CA . ASN A 1 88 ? -8.602 -3.156 29.584 1.00 50.31 88 ASN A CA 1
ATOM 696 C C . ASN A 1 88 ? -7.086 -3.272 29.373 1.00 50.31 88 ASN A C 1
ATOM 698 O O . ASN A 1 88 ? -6.429 -3.969 30.143 1.00 50.31 88 ASN A O 1
ATOM 702 N N . PHE A 1 89 ? -6.542 -2.612 28.348 1.00 52.22 89 PHE A N 1
ATOM 703 C CA . PHE A 1 89 ? -5.118 -2.653 28.004 1.00 52.22 89 PHE A CA 1
ATOM 704 C C . PHE A 1 89 ? -4.395 -1.316 28.213 1.00 52.22 89 PHE A C 1
ATOM 706 O O . PHE A 1 89 ? -3.231 -1.206 27.838 1.00 52.22 89 PHE A O 1
ATOM 713 N N . ASP A 1 90 ? -5.041 -0.318 28.822 1.00 53.38 90 ASP A N 1
ATOM 714 C CA . ASP A 1 90 ? -4.360 0.903 29.252 1.00 53.38 90 ASP A CA 1
ATOM 715 C C . ASP A 1 90 ? -3.470 0.581 30.472 1.00 53.38 90 ASP A C 1
ATOM 717 O O . ASP A 1 90 ? -3.992 0.274 31.546 1.00 53.38 90 ASP A O 1
ATOM 721 N N . PRO A 1 91 ? -2.129 0.637 30.347 1.00 54.53 91 PRO A N 1
ATOM 722 C CA . PRO A 1 91 ? -1.217 0.290 31.435 1.00 54.53 91 PRO A CA 1
ATOM 723 C C . PRO A 1 91 ? -1.301 1.255 32.632 1.00 54.53 91 PRO A C 1
ATOM 725 O O . PRO A 1 91 ? -0.820 0.911 33.712 1.00 54.53 91 PRO A O 1
ATOM 728 N N . ASN A 1 92 ? -1.924 2.432 32.474 1.00 54.44 92 ASN A N 1
ATOM 729 C CA . ASN A 1 92 ? -2.157 3.391 33.560 1.00 54.44 92 ASN A CA 1
ATOM 730 C C . ASN A 1 92 ? -3.489 3.163 34.290 1.00 54.44 92 ASN A C 1
ATOM 732 O O . ASN A 1 92 ? -3.652 3.596 35.434 1.00 54.44 92 ASN A O 1
ATOM 736 N N . LEU A 1 93 ? -4.443 2.470 33.667 1.00 52.69 93 LEU A N 1
ATOM 737 C CA . LEU A 1 93 ? -5.703 2.086 34.291 1.00 52.69 93 LEU A CA 1
ATOM 738 C C . LEU A 1 93 ? -5.555 0.647 34.777 1.00 52.69 93 LEU A C 1
ATOM 740 O O . LEU A 1 93 ? -5.724 -0.292 34.007 1.00 52.69 93 LEU A O 1
ATOM 744 N N . LYS A 1 94 ? -5.225 0.467 36.067 1.00 49.34 94 LYS A N 1
ATOM 745 C CA . LYS A 1 94 ? -5.206 -0.853 36.725 1.00 49.34 94 LYS A CA 1
ATOM 746 C C . LYS A 1 94 ? -6.397 -1.671 36.230 1.00 49.34 94 LYS A C 1
ATOM 748 O O . LYS A 1 94 ? -7.531 -1.278 36.508 1.00 49.34 94 LYS A O 1
ATOM 753 N N . ALA A 1 95 ? -6.120 -2.764 35.509 1.00 49.84 95 ALA A N 1
ATOM 754 C CA . ALA A 1 95 ? -7.117 -3.693 34.990 1.00 49.84 95 ALA A CA 1
ATOM 755 C C . ALA A 1 95 ? -8.200 -3.884 36.053 1.00 49.84 95 ALA A C 1
ATOM 757 O O . ALA A 1 95 ? -7.927 -4.370 37.153 1.00 49.84 95 ALA A O 1
ATOM 758 N N . ASN A 1 96 ? -9.389 -3.347 35.785 1.00 48.81 96 ASN A N 1
ATOM 759 C CA . ASN A 1 96 ? -10.404 -3.157 36.807 1.00 48.81 96 ASN A CA 1
ATOM 760 C C . ASN A 1 96 ? -10.979 -4.534 37.151 1.00 48.81 96 ASN A C 1
ATOM 762 O O . ASN A 1 96 ? -11.892 -5.018 36.486 1.00 48.81 96 ASN A O 1
ATOM 766 N N . ILE A 1 97 ? -10.408 -5.174 38.175 1.00 52.94 97 ILE A N 1
ATOM 767 C CA . ILE A 1 97 ? -10.759 -6.517 38.670 1.00 52.94 97 ILE A CA 1
ATOM 768 C C . ILE A 1 97 ? -12.279 -6.641 38.903 1.00 52.94 97 ILE A C 1
ATOM 770 O O . ILE A 1 97 ? -12.851 -7.709 38.702 1.00 52.94 97 ILE A O 1
ATOM 774 N N . LYS A 1 98 ? -12.973 -5.522 39.168 1.00 52.34 98 LYS A N 1
ATOM 775 C CA . LYS A 1 98 ? -14.438 -5.462 39.285 1.00 52.34 98 LYS A CA 1
ATOM 776 C C . LYS A 1 98 ? -15.198 -5.940 38.040 1.00 52.34 98 LYS A C 1
ATOM 778 O O . LYS A 1 98 ? -16.276 -6.504 38.193 1.00 52.34 98 LYS A O 1
ATOM 783 N N . ASN A 1 99 ? -14.665 -5.754 36.829 1.00 51.66 99 ASN A N 1
ATOM 784 C CA . ASN A 1 99 ? -15.328 -6.229 35.605 1.00 51.66 99 ASN A CA 1
ATOM 785 C C . ASN A 1 99 ? -15.190 -7.748 35.421 1.00 51.66 99 ASN A C 1
ATOM 787 O O . ASN A 1 99 ? -16.089 -8.379 34.867 1.00 51.66 99 ASN A O 1
ATOM 791 N N . ILE A 1 100 ? -14.099 -8.339 35.919 1.00 51.66 100 ILE A N 1
ATOM 792 C CA . ILE A 1 100 ? -13.904 -9.796 35.924 1.00 51.66 100 ILE A CA 1
ATOM 793 C C . ILE A 1 100 ? -14.835 -10.433 36.964 1.00 51.66 100 ILE A C 1
ATOM 795 O O . ILE A 1 100 ? -15.481 -11.438 36.671 1.00 51.66 100 ILE A O 1
ATOM 799 N N . ASP A 1 101 ? -14.987 -9.812 38.138 1.00 51.69 101 ASP A N 1
ATOM 800 C CA . ASP A 1 101 ? -15.907 -10.293 39.175 1.00 51.69 101 ASP A CA 1
ATOM 801 C C . ASP A 1 101 ? -17.384 -10.185 38.759 1.00 51.69 101 ASP A C 1
ATOM 803 O O . ASP A 1 101 ? -18.167 -11.085 39.062 1.00 51.69 101 ASP A O 1
ATOM 807 N N . ALA A 1 102 ? -17.770 -9.144 38.010 1.00 55.16 102 ALA A N 1
ATOM 808 C CA . ALA A 1 102 ? -19.125 -9.008 37.468 1.00 55.16 102 ALA A CA 1
ATOM 809 C C . ALA A 1 102 ? -19.460 -10.121 36.455 1.00 55.16 102 ALA A C 1
ATOM 811 O O . ALA A 1 102 ? -20.496 -10.775 36.578 1.00 55.16 102 ALA A O 1
ATOM 812 N N . GLN A 1 103 ? -18.545 -10.422 35.522 1.00 50.94 103 GLN A N 1
ATOM 813 C CA . GLN A 1 103 ? -18.713 -11.546 34.587 1.00 50.94 103 GLN A CA 1
ATOM 814 C C . GLN A 1 103 ? -18.694 -12.908 35.302 1.00 50.94 103 GLN A C 1
ATOM 816 O O . GLN A 1 103 ? -19.442 -13.818 34.937 1.00 50.94 103 GLN A O 1
ATOM 821 N N . ALA A 1 104 ? -17.888 -13.057 36.359 1.00 55.22 104 ALA A N 1
ATOM 822 C CA . ALA A 1 104 ? -17.852 -14.274 37.166 1.00 55.22 104 ALA A CA 1
ATOM 823 C C . ALA A 1 104 ? -19.131 -14.478 38.004 1.00 55.22 104 ALA A C 1
ATOM 825 O O . ALA A 1 104 ? -19.509 -15.624 38.266 1.00 55.22 104 ALA A O 1
ATOM 826 N N . GLN A 1 105 ? -19.810 -13.403 38.421 1.00 53.47 105 GLN A N 1
ATOM 827 C CA . GLN A 1 105 ? -21.089 -13.496 39.130 1.00 53.47 105 GLN A CA 1
ATOM 828 C C . GLN A 1 105 ? -22.272 -13.775 38.193 1.00 53.47 105 GLN A C 1
ATOM 830 O O . GLN A 1 105 ? -23.081 -14.647 38.517 1.00 53.47 105 GLN A O 1
ATOM 835 N N . GLU A 1 106 ? -22.338 -13.146 37.016 1.00 54.03 106 GLU A N 1
ATOM 836 C CA . GLU A 1 106 ? -23.375 -13.434 36.006 1.00 54.03 106 GLU A CA 1
ATOM 837 C C . GLU A 1 106 ? -23.301 -14.878 35.478 1.00 54.03 106 GLU A C 1
ATOM 839 O O . GLU A 1 106 ? -24.324 -15.536 35.260 1.00 54.03 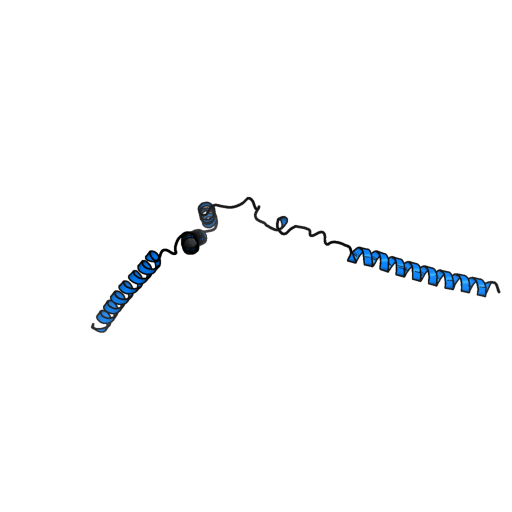106 GLU A O 1
ATOM 844 N N . GLY A 1 107 ? -22.089 -15.425 35.341 1.00 53.75 107 GLY A N 1
ATOM 845 C CA . GLY A 1 107 ? -21.894 -16.827 34.968 1.00 53.75 107 GLY A CA 1
ATOM 846 C C . GLY A 1 107 ? -22.416 -17.818 36.019 1.00 53.75 107 GLY A C 1
ATOM 847 O O . GLY A 1 107 ? -22.954 -18.869 35.665 1.00 53.75 107 GLY A O 1
ATOM 848 N N . LYS A 1 108 ? -22.304 -17.487 37.315 1.00 52.19 108 LYS A N 1
ATOM 849 C CA . LYS A 1 108 ? -22.708 -18.373 38.424 1.00 52.19 108 LYS A CA 1
ATOM 850 C C . LYS A 1 108 ? -24.218 -18.405 38.658 1.00 52.19 108 LYS A C 1
ATOM 852 O O . LYS A 1 108 ? -24.742 -19.463 39.008 1.00 52.19 108 LYS A O 1
ATOM 857 N N . THR A 1 109 ? -24.920 -17.290 38.463 1.00 53.78 109 THR A N 1
ATOM 858 C CA . THR A 1 109 ? -26.384 -17.235 38.607 1.00 53.78 109 THR A CA 1
ATOM 859 C C . THR A 1 109 ? -27.079 -17.945 37.446 1.00 53.78 109 THR A C 1
ATOM 861 O O . THR A 1 109 ? -27.903 -18.829 37.684 1.00 53.78 109 THR A O 1
ATOM 864 N N . SER A 1 110 ? -26.658 -17.698 36.196 1.00 59.28 110 SER A N 1
ATOM 865 C CA . SER A 1 110 ? -27.329 -18.299 35.030 1.00 59.28 110 SER A CA 1
ATOM 866 C C . SER A 1 110 ? -27.211 -19.829 34.974 1.00 59.28 110 SER A C 1
ATOM 868 O O . SER A 1 110 ? -28.129 -20.505 34.506 1.00 59.28 110 SER A O 1
ATOM 870 N N . LEU A 1 111 ? -26.110 -20.402 35.480 1.00 59.00 111 LEU A N 1
ATOM 871 C CA . LEU A 1 111 ? -25.902 -21.851 35.473 1.00 59.00 111 LEU A CA 1
ATOM 872 C C . LEU A 1 111 ? -26.784 -22.558 36.511 1.00 59.00 111 LEU A C 1
ATOM 874 O O . LEU A 1 111 ? -27.352 -23.614 36.228 1.00 59.00 111 LEU A O 1
ATOM 878 N N . LYS A 1 112 ? -26.943 -21.964 37.699 1.00 62.97 112 LYS A N 1
ATOM 879 C CA . LYS A 1 112 ? -27.774 -22.512 38.780 1.00 62.97 112 LYS A CA 1
ATOM 880 C C . LYS A 1 112 ? -29.261 -22.476 38.415 1.00 62.97 112 LYS A C 1
ATOM 882 O O . LYS A 1 112 ? -29.961 -23.465 38.636 1.00 62.97 112 LYS A O 1
ATOM 887 N N . ASP A 1 113 ? -29.705 -21.395 37.780 1.00 63.81 113 ASP A N 1
ATOM 888 C CA . ASP A 1 113 ? -31.092 -21.237 37.332 1.00 63.81 113 ASP A CA 1
ATOM 889 C C . ASP A 1 113 ? -31.415 -22.142 36.132 1.00 63.81 113 ASP A C 1
ATOM 891 O O . ASP A 1 113 ? -32.455 -22.803 36.118 1.00 63.81 113 ASP A O 1
ATOM 895 N N . LYS A 1 114 ? -30.480 -22.301 35.181 1.00 64.50 114 LYS A N 1
ATOM 896 C CA . LYS A 1 114 ? -30.612 -23.289 34.092 1.00 64.50 114 LYS A CA 1
ATOM 897 C C . LYS A 1 114 ? -30.653 -24.729 34.604 1.00 64.50 114 LYS A C 1
ATOM 899 O O . LYS A 1 114 ? -31.403 -25.544 34.073 1.00 64.50 114 LYS A O 1
ATOM 904 N N . THR A 1 115 ? -29.878 -25.043 35.642 1.00 66.75 115 THR A N 1
ATOM 905 C CA . THR A 1 115 ? -29.847 -26.390 36.233 1.00 66.75 115 THR A CA 1
ATOM 906 C C . THR A 1 115 ? -31.149 -26.710 36.972 1.00 66.75 115 THR A C 1
ATOM 908 O O . THR A 1 115 ? -31.672 -27.814 36.833 1.00 66.75 115 THR A O 1
ATOM 911 N N . LYS A 1 116 ? -31.727 -25.742 37.699 1.00 68.81 116 LYS A N 1
ATOM 912 C CA . LYS A 1 116 ? -33.054 -25.897 38.318 1.00 68.81 116 LYS A CA 1
ATOM 913 C C . LYS A 1 116 ? -34.159 -26.119 37.284 1.00 68.81 116 LYS A C 1
ATOM 915 O O . LYS A 1 116 ? -34.943 -27.048 37.447 1.00 68.81 116 LYS A O 1
ATOM 920 N N . GLY A 1 117 ? -34.179 -25.335 36.204 1.00 70.00 117 GLY A N 1
ATOM 921 C CA . GLY A 1 117 ? -35.178 -25.492 35.141 1.00 70.00 117 GLY A CA 1
ATOM 922 C C . GLY A 1 117 ? -35.084 -26.831 34.397 1.00 70.00 117 GLY A C 1
ATOM 923 O O . GLY A 1 117 ? -36.099 -27.362 33.957 1.00 70.00 117 GLY A O 1
ATOM 924 N N . LEU A 1 118 ? -33.882 -27.410 34.281 1.00 73.75 118 LEU A N 1
ATOM 925 C CA . LEU A 1 118 ? -33.691 -28.753 33.719 1.00 73.75 118 LEU A CA 1
ATOM 926 C C . LEU A 1 118 ? -34.181 -29.859 34.662 1.00 73.75 118 LEU A C 1
ATOM 928 O O . LEU A 1 118 ? -34.844 -30.783 34.203 1.00 73.75 118 LEU A O 1
ATOM 932 N N . LEU A 1 119 ? -33.905 -29.754 35.966 1.00 69.00 119 LEU A N 1
ATOM 933 C CA . LEU A 1 119 ? -34.387 -30.715 36.967 1.00 69.00 119 LEU A CA 1
ATOM 934 C C . LEU A 1 119 ? -35.918 -30.749 37.045 1.00 69.00 119 LEU A C 1
ATOM 936 O O . LEU A 1 119 ? -36.508 -31.822 37.101 1.00 69.00 119 LEU A O 1
ATOM 940 N N . GLU A 1 120 ? -36.563 -29.587 36.982 1.00 70.50 120 GLU A N 1
ATOM 941 C CA . GLU A 1 120 ? -38.025 -29.472 37.023 1.00 70.50 120 GLU A CA 1
ATOM 942 C C . GLU A 1 120 ? -38.697 -30.044 35.761 1.00 70.50 120 GLU A C 1
ATOM 944 O O . GLU A 1 120 ? -39.805 -30.569 35.823 1.00 70.50 120 GLU A O 1
ATOM 949 N N . LYS A 1 121 ? -37.995 -30.015 34.619 1.00 73.50 121 LYS A N 1
ATOM 950 C CA . LYS A 1 121 ? -38.438 -30.631 33.358 1.00 73.50 121 LYS A CA 1
ATOM 951 C C . LYS A 1 121 ? -38.292 -32.152 33.325 1.00 73.50 121 LYS A C 1
ATOM 953 O O . LYS A 1 121 ? -38.965 -32.787 32.527 1.00 73.50 121 LYS A O 1
ATOM 958 N N . ILE A 1 122 ? -37.381 -32.705 34.124 1.00 67.69 122 ILE A N 1
ATOM 959 C CA . ILE A 1 122 ? -37.148 -34.154 34.238 1.00 67.69 122 ILE A CA 1
ATOM 960 C C . ILE A 1 122 ? -38.067 -34.768 35.306 1.00 67.69 122 ILE A C 1
ATOM 962 O O . ILE A 1 122 ? -38.403 -35.944 35.225 1.00 6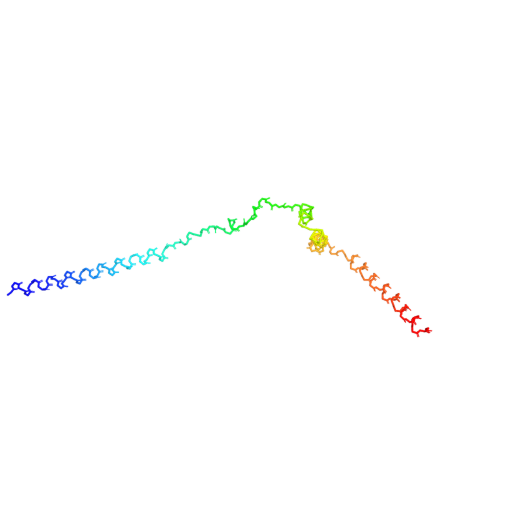7.69 122 ILE A O 1
ATOM 966 N N . ALA A 1 123 ? -38.485 -33.982 36.301 1.00 59.62 123 ALA A N 1
ATOM 967 C CA . ALA A 1 123 ? -39.362 -34.421 37.387 1.00 59.62 123 ALA A CA 1
ATOM 968 C C . ALA A 1 123 ? -40.871 -34.382 37.050 1.00 59.62 123 ALA A C 1
ATOM 970 O O . ALA A 1 123 ? -41.689 -34.657 37.929 1.00 59.62 123 ALA A O 1
ATOM 971 N N . LYS A 1 124 ? -41.240 -34.034 35.813 1.00 49.47 124 LYS A N 1
ATOM 972 C CA . LYS A 1 124 ? -42.618 -33.983 35.308 1.00 49.47 124 LYS A CA 1
ATOM 973 C C . LYS A 1 124 ? -42.779 -34.948 34.141 1.00 49.47 124 LYS A C 1
ATOM 975 O O . LYS A 1 124 ? -43.859 -35.569 34.065 1.00 49.47 124 LYS A O 1
#

Organism: NCBI:txid1245923

Foldseek 3Di:
DVVVVVVVVVVVVVVVVVVVVVVVVVVVVVVVVPDDPPPPDDPQRPPPAHPPDDDDLVRCLVVLVVVHPVSSVVSVVVSVVVVVVVLCPPPVNPRPVVVVVVVVVVVVVVVVVVVVVVVVVVVD

Sequence (124 aa):
MRGILSNLKQALLQKLLLLFLVSLLGFFGMAIANYSPVYAATLEETKLIPPEYKPTPEEKIERAYEYSEATGRMEEAKQARTTNSNRNFDPNLKANIKNIDAQAQEGKTSLKDKTKGLLEKIAK

pLDDT: mean 72.91, std 15.77, range [48.81, 95.44]

Radius of gyration: 38.83 Å; chains: 1; bounding box: 95×48×90 Å

Secondary structure (DSSP, 8-state):
-HHHHHHHHHHHHHHHHHHHHHHHHHHHHHHHHT-----SS-TTTT-SS-TT----HHHHHHHHHHH-HHHHHHHHHHHHHHHHHHHHS-TTS---HHHHHHHHHHHHHHHHHHHHHHHHHH--